Protein AF-A0A519KJC7-F1 (afdb_monomer_lite)

pLDDT: mean 77.26, std 17.62, range [37.91, 97.81]

Radius of gyration: 33.56 Å; chains: 1; bounding box: 103×57×46 Å

Structure (mmCIF, N/CA/C/O backbone):
data_AF-A0A519KJC7-F1
#
_entry.id   AF-A0A519KJC7-F1
#
loop_
_atom_site.group_PDB
_atom_site.id
_atom_site.type_symbol
_atom_site.label_atom_id
_atom_site.label_alt_id
_atom_site.label_comp_id
_atom_site.label_asym_id
_atom_site.label_entity_id
_atom_site.label_seq_id
_atom_site.pdbx_PDB_ins_code
_atom_site.Cartn_x
_atom_site.Cartn_y
_atom_site.Cartn_z
_atom_site.occupancy
_atom_site.B_iso_or_equiv
_atom_site.auth_seq_id
_atom_site.auth_comp_id
_atom_site.auth_asym_id
_atom_site.auth_atom_id
_atom_site.pdbx_PDB_model_num
ATOM 1 N N . MET A 1 1 ? 83.957 -39.789 18.275 1.00 37.91 1 MET A N 1
ATOM 2 C CA . MET A 1 1 ? 84.092 -38.312 18.358 1.00 37.91 1 MET A CA 1
ATOM 3 C C . MET A 1 1 ? 82.695 -37.743 18.674 1.00 37.91 1 MET A C 1
ATOM 5 O O . MET A 1 1 ? 81.746 -38.375 18.241 1.00 37.91 1 MET A O 1
ATOM 9 N N . LYS A 1 2 ? 82.451 -36.755 19.563 1.00 38.06 2 LYS A N 1
ATOM 10 C CA . LYS A 1 2 ? 82.896 -35.332 19.546 1.00 38.06 2 LYS A CA 1
ATOM 11 C C . LYS A 1 2 ? 82.553 -34.679 18.185 1.00 38.06 2 LYS A C 1
ATOM 13 O O . LYS A 1 2 ? 83.033 -35.200 17.196 1.00 38.06 2 LYS A O 1
ATOM 18 N N . ILE A 1 3 ? 81.802 -33.590 17.997 1.00 48.81 3 ILE A N 1
ATOM 19 C CA . ILE A 1 3 ? 80.981 -32.646 18.800 1.00 48.81 3 ILE A CA 1
ATOM 20 C C . ILE A 1 3 ? 79.909 -32.059 17.810 1.00 48.81 3 ILE A C 1
ATOM 22 O O . ILE A 1 3 ? 80.043 -32.314 16.619 1.00 48.81 3 ILE A O 1
ATOM 26 N N . ALA A 1 4 ? 78.845 -31.302 18.135 1.00 45.50 4 ALA A N 1
ATOM 27 C CA . ALA A 1 4 ? 78.382 -30.652 19.371 1.00 45.50 4 ALA A CA 1
ATOM 28 C C . ALA A 1 4 ? 76.841 -30.473 19.437 1.00 45.50 4 ALA A C 1
ATOM 30 O O . ALA A 1 4 ? 76.130 -30.575 18.445 1.00 45.50 4 ALA A O 1
ATOM 31 N N . SER A 1 5 ? 76.385 -30.123 20.643 1.00 49.16 5 SER A N 1
ATOM 32 C CA . SER A 1 5 ? 75.161 -29.395 21.008 1.00 49.16 5 SER A CA 1
ATOM 33 C C . SER A 1 5 ? 74.924 -28.089 20.227 1.00 49.16 5 SER A C 1
ATOM 35 O O . SER A 1 5 ? 75.864 -27.310 20.084 1.00 49.16 5 SER A O 1
ATOM 37 N N . TRP A 1 6 ? 73.663 -27.799 19.873 1.00 48.97 6 TRP A N 1
ATOM 38 C CA . TRP A 1 6 ? 73.088 -26.442 19.873 1.00 48.97 6 TRP A CA 1
ATOM 39 C C . TRP A 1 6 ? 71.674 -26.491 20.472 1.00 48.97 6 TRP A C 1
ATOM 41 O O . TRP A 1 6 ? 70.859 -27.330 20.092 1.00 48.97 6 TRP A O 1
ATOM 51 N N . LEU A 1 7 ? 71.398 -25.603 21.432 1.00 52.38 7 LEU A N 1
ATOM 52 C CA . LEU A 1 7 ? 70.093 -25.460 22.081 1.00 52.38 7 LEU A CA 1
ATOM 53 C C . LEU A 1 7 ? 69.170 -24.559 21.250 1.00 52.38 7 LEU A C 1
ATOM 55 O O . LEU A 1 7 ? 69.604 -23.508 20.786 1.00 52.38 7 LEU A O 1
ATOM 59 N N . ALA A 1 8 ? 67.875 -24.873 21.239 1.00 53.22 8 ALA A N 1
ATOM 60 C CA . ALA A 1 8 ? 66.814 -23.864 21.256 1.00 53.22 8 ALA A CA 1
ATOM 61 C C . ALA A 1 8 ? 65.557 -24.467 21.905 1.00 53.22 8 ALA A C 1
ATOM 63 O O . ALA A 1 8 ? 64.913 -25.349 21.341 1.00 53.22 8 ALA A O 1
ATOM 64 N N . ALA A 1 9 ? 65.225 -24.025 23.120 1.00 49.19 9 ALA A N 1
ATOM 65 C CA . ALA A 1 9 ? 64.047 -24.500 23.839 1.00 49.19 9 ALA A CA 1
ATOM 66 C C . ALA A 1 9 ? 62.777 -23.816 23.306 1.00 49.19 9 ALA A C 1
ATOM 68 O O . ALA A 1 9 ? 62.548 -22.635 23.561 1.00 49.19 9 ALA A O 1
ATOM 69 N N . GLY A 1 10 ? 61.931 -24.567 22.601 1.00 50.16 10 GLY A N 1
ATOM 70 C CA . GLY A 1 10 ? 60.595 -24.129 22.188 1.00 50.16 10 GLY A CA 1
ATOM 71 C C . GLY A 1 10 ? 59.566 -24.282 23.309 1.00 50.16 10 GLY A C 1
ATOM 72 O O . GLY A 1 10 ? 58.656 -25.099 23.192 1.00 50.16 10 GLY A O 1
ATOM 73 N N . LEU A 1 11 ? 59.714 -23.532 24.408 1.00 54.88 11 LEU A N 1
ATOM 74 C CA . LEU A 1 11 ? 58.712 -23.503 25.478 1.00 54.88 11 LEU A CA 1
ATOM 75 C C . LEU A 1 11 ? 57.507 -22.669 25.014 1.00 54.88 11 LEU A C 1
ATOM 77 O O . LEU A 1 11 ? 57.477 -21.452 25.183 1.00 54.88 11 LEU A O 1
ATOM 81 N N . LEU A 1 12 ? 56.534 -23.325 24.380 1.00 52.59 12 LEU A N 1
ATOM 82 C CA . LEU A 1 12 ? 55.351 -22.670 23.824 1.00 52.59 12 LEU A CA 1
ATOM 83 C C . LEU A 1 12 ? 54.397 -22.282 24.966 1.00 52.59 12 LEU A C 1
ATOM 85 O O . LEU A 1 12 ? 53.598 -23.087 25.441 1.00 52.59 12 LEU A O 1
ATOM 89 N N . VAL A 1 13 ? 54.553 -21.047 25.449 1.00 58.75 13 VAL A N 1
ATOM 90 C CA . VAL A 1 13 ? 53.787 -20.488 26.570 1.00 58.75 13 VAL A CA 1
ATOM 91 C C . VAL A 1 13 ? 52.301 -20.431 26.223 1.00 58.75 13 VAL A C 1
ATOM 93 O O . VAL A 1 13 ? 51.896 -19.857 25.214 1.00 58.75 13 VAL A O 1
ATOM 96 N N . LEU A 1 14 ? 51.489 -21.005 27.109 1.00 53.62 14 LEU A N 1
ATOM 97 C CA . LEU A 1 14 ? 50.034 -21.013 27.036 1.00 53.62 14 LEU A CA 1
ATOM 98 C C . LEU A 1 14 ? 49.483 -19.596 27.289 1.00 53.62 14 LEU A C 1
ATOM 100 O O . LEU A 1 14 ? 49.337 -19.171 28.435 1.00 53.62 14 LEU A O 1
ATOM 104 N N . SER A 1 15 ? 49.183 -18.853 26.224 1.00 51.84 15 SER A N 1
ATOM 105 C CA . SER A 1 15 ? 48.596 -17.513 26.316 1.00 51.84 15 SER A CA 1
ATOM 106 C C . SER A 1 15 ? 47.110 -17.577 26.694 1.00 51.84 15 SER A C 1
ATOM 108 O O . SER A 1 15 ? 46.241 -17.713 25.830 1.00 51.84 15 SER A O 1
ATOM 110 N N . ALA A 1 16 ? 46.806 -17.457 27.986 1.00 55.91 16 ALA A N 1
ATOM 111 C CA . ALA A 1 16 ? 45.445 -17.204 28.451 1.00 55.91 16 ALA A CA 1
ATOM 112 C C . ALA A 1 16 ? 44.998 -15.780 28.042 1.00 55.91 16 ALA A C 1
ATOM 114 O O . ALA A 1 16 ? 45.761 -14.832 28.250 1.00 55.91 16 ALA A O 1
ATOM 115 N N . PRO A 1 17 ? 43.779 -15.582 27.500 1.00 50.25 17 PRO A N 1
ATOM 116 C CA . PRO A 1 17 ? 43.273 -14.257 27.151 1.00 50.25 17 PRO A CA 1
ATOM 117 C C . PRO A 1 17 ? 42.800 -13.503 28.405 1.00 50.25 17 PRO A C 1
ATOM 119 O O . PRO A 1 17 ? 41.608 -13.407 28.693 1.00 50.25 17 PRO A O 1
ATOM 122 N N . ALA A 1 18 ? 43.743 -12.932 29.154 1.00 57.00 18 ALA A N 1
ATOM 123 C CA . ALA A 1 18 ? 43.465 -12.014 30.258 1.00 57.00 18 ALA A CA 1
ATOM 124 C C . ALA A 1 18 ? 43.106 -10.605 29.732 1.00 57.00 18 ALA A C 1
ATOM 126 O O . ALA A 1 18 ? 43.846 -9.649 29.947 1.00 57.00 18 ALA A O 1
ATOM 127 N N . ALA A 1 19 ? 41.998 -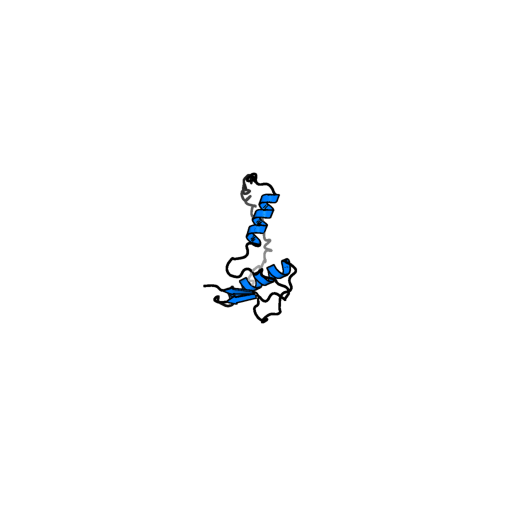10.489 28.988 1.00 49.66 19 ALA A N 1
ATOM 128 C CA . ALA A 1 19 ? 41.561 -9.229 28.369 1.00 49.66 19 ALA A CA 1
ATOM 129 C C . ALA A 1 19 ? 40.036 -9.134 28.121 1.00 49.66 19 ALA A C 1
ATOM 131 O O . ALA A 1 19 ? 39.604 -8.587 27.113 1.00 49.66 19 ALA A O 1
ATOM 132 N N . LEU A 1 20 ? 39.208 -9.636 29.046 1.00 51.12 20 LEU A N 1
ATOM 133 C CA . LEU A 1 20 ? 37.767 -9.325 29.112 1.00 51.12 20 LEU A CA 1
ATOM 134 C C . LEU A 1 20 ? 37.405 -8.720 30.475 1.00 51.12 20 LEU A C 1
ATOM 136 O O . LEU A 1 20 ? 36.520 -9.182 31.185 1.00 51.12 20 LEU A O 1
ATOM 140 N N . ALA A 1 21 ? 38.133 -7.661 30.823 1.00 50.34 21 ALA A N 1
ATOM 141 C CA . ALA A 1 21 ? 37.772 -6.702 31.861 1.00 50.34 21 ALA A CA 1
ATOM 142 C C . ALA A 1 21 ? 37.700 -5.302 31.229 1.00 50.34 21 ALA A C 1
ATOM 144 O O . ALA A 1 21 ? 38.340 -4.355 31.680 1.00 50.34 21 ALA A O 1
ATOM 145 N N . GLN A 1 22 ? 36.956 -5.195 30.124 1.00 51.31 22 GLN A N 1
ATOM 146 C CA . GLN A 1 22 ? 36.491 -3.899 29.648 1.00 51.31 22 GLN A CA 1
ATOM 147 C C . GLN A 1 22 ? 35.475 -3.417 30.680 1.00 51.31 22 GLN A C 1
ATOM 149 O O . GLN A 1 22 ? 34.465 -4.087 30.899 1.00 51.31 22 GLN A O 1
ATOM 154 N N . GLY A 1 23 ? 35.782 -2.313 31.361 1.00 51.91 23 GLY A N 1
ATOM 155 C CA . GLY A 1 23 ? 34.821 -1.681 32.252 1.00 51.91 23 GLY A CA 1
ATOM 156 C C . GLY A 1 23 ? 33.546 -1.389 31.471 1.00 51.91 23 GLY A C 1
ATOM 157 O O . GLY A 1 23 ? 33.614 -0.900 30.343 1.00 51.91 23 GLY A O 1
ATOM 158 N N . ALA A 1 24 ? 32.397 -1.713 32.057 1.00 55.16 24 ALA A N 1
ATOM 159 C CA . ALA A 1 24 ? 31.153 -1.143 31.586 1.00 55.16 24 ALA A CA 1
ATOM 160 C C . ALA A 1 24 ? 31.226 0.358 31.888 1.00 55.16 24 ALA A C 1
ATOM 162 O O . ALA A 1 24 ? 31.058 0.761 33.037 1.00 55.16 24 ALA A O 1
ATOM 163 N N . ASP A 1 25 ? 31.535 1.165 30.871 1.00 60.34 25 ASP A N 1
ATOM 164 C CA . ASP A 1 25 ? 31.151 2.571 30.888 1.00 60.34 25 ASP A CA 1
ATOM 165 C C . ASP A 1 25 ? 29.634 2.587 31.068 1.00 60.34 25 ASP A C 1
ATOM 167 O O . ASP A 1 25 ? 28.885 2.117 30.204 1.00 60.34 25 ASP A O 1
ATOM 171 N N . GLU A 1 26 ? 29.192 3.060 32.230 1.00 62.16 26 GLU A N 1
ATOM 172 C CA . GLU A 1 26 ? 27.781 3.254 32.521 1.00 62.16 26 GLU A CA 1
ATOM 173 C C . GLU A 1 26 ? 27.296 4.391 31.623 1.00 62.16 26 GLU A C 1
ATOM 175 O O . GLU A 1 26 ? 27.497 5.574 31.904 1.00 62.16 26 GLU A O 1
ATOM 180 N N . LEU A 1 27 ? 26.741 4.008 30.467 1.00 67.69 27 LEU A N 1
ATOM 181 C CA . LEU A 1 27 ? 26.115 4.933 29.535 1.00 67.69 27 LEU A CA 1
ATOM 182 C C . LEU A 1 27 ? 25.096 5.758 30.329 1.00 67.69 27 LEU A C 1
ATOM 184 O O . LEU A 1 27 ? 24.241 5.150 30.976 1.00 67.69 27 LEU A O 1
ATOM 188 N N . PRO A 1 28 ? 25.165 7.102 30.299 1.00 70.94 28 PRO A N 1
ATOM 189 C CA . PRO A 1 28 ? 24.242 7.922 31.066 1.00 70.94 28 PRO A CA 1
ATOM 190 C C . PRO A 1 28 ? 22.816 7.568 30.656 1.00 70.94 28 PRO A C 1
ATOM 192 O O . PRO A 1 28 ? 22.467 7.657 29.474 1.00 70.94 28 PRO A O 1
ATOM 195 N N . GLU A 1 29 ? 22.016 7.135 31.633 1.00 71.12 29 GLU A N 1
ATOM 196 C CA . GLU A 1 29 ? 20.610 6.809 31.424 1.00 71.12 29 GLU A CA 1
ATOM 197 C C . GLU A 1 29 ? 19.936 8.024 30.784 1.00 71.12 29 GLU A C 1
ATOM 199 O O . GLU A 1 29 ? 19.977 9.135 31.320 1.00 71.12 29 GLU A O 1
ATOM 204 N N . ALA A 1 30 ? 19.384 7.835 29.586 1.00 71.75 30 ALA A N 1
ATOM 205 C CA . ALA A 1 30 ? 18.747 8.923 28.869 1.00 71.75 30 ALA A CA 1
ATOM 206 C C . ALA A 1 30 ? 17.489 9.330 29.640 1.00 71.75 30 ALA A C 1
ATOM 208 O O . ALA A 1 30 ? 16.501 8.598 29.629 1.00 71.75 30 ALA A O 1
ATOM 209 N N . ASP A 1 31 ? 17.520 10.495 30.291 1.00 76.06 31 ASP A N 1
ATOM 210 C CA . ASP A 1 31 ? 16.321 11.111 30.853 1.00 76.06 31 ASP A CA 1
ATOM 211 C C . ASP A 1 31 ? 15.358 11.423 29.701 1.00 76.06 31 ASP A C 1
ATOM 213 O O . ASP A 1 31 ? 15.511 12.403 28.968 1.00 76.06 31 ASP A O 1
ATOM 217 N N . LEU A 1 32 ? 14.383 10.532 29.506 1.00 76.00 32 LEU A N 1
ATOM 218 C CA . LEU A 1 32 ? 13.368 10.644 28.459 1.00 76.00 32 LEU A CA 1
ATOM 219 C C . LEU A 1 32 ? 12.348 11.759 28.753 1.00 76.00 32 LEU A C 1
ATOM 221 O O . LEU A 1 32 ? 11.464 12.008 27.929 1.00 76.00 32 LEU A O 1
ATOM 225 N N . GLY A 1 33 ? 12.466 12.433 29.902 1.00 79.69 33 GLY A N 1
ATOM 226 C CA . GLY A 1 33 ? 11.545 13.457 30.358 1.00 79.69 33 GLY A CA 1
ATOM 227 C C . GLY A 1 33 ? 10.164 12.903 30.716 1.00 79.69 33 GLY A C 1
ATOM 228 O O . GLY A 1 33 ? 9.823 11.739 30.499 1.00 79.69 33 GLY A O 1
ATOM 229 N N . THR A 1 34 ? 9.316 13.766 31.274 1.00 84.50 34 THR A N 1
ATOM 230 C CA . THR A 1 34 ? 7.911 13.417 31.520 1.00 84.50 34 THR A CA 1
ATOM 231 C C . THR A 1 34 ? 7.082 13.676 30.264 1.00 84.50 34 THR A C 1
ATOM 233 O O . THR A 1 34 ? 6.866 14.827 29.882 1.00 84.50 34 THR A O 1
ATOM 236 N N . ILE A 1 35 ? 6.573 12.610 29.640 1.00 79.69 35 ILE A N 1
ATOM 237 C CA . ILE A 1 35 ? 5.614 12.707 28.531 1.00 79.69 35 ILE A CA 1
ATOM 238 C C . ILE A 1 35 ? 4.228 13.038 29.103 1.00 79.69 35 ILE A C 1
ATOM 240 O O . ILE A 1 35 ? 3.464 12.155 29.492 1.00 79.69 35 ILE A O 1
ATOM 244 N N . THR A 1 36 ? 3.892 14.326 29.150 1.00 79.88 36 THR A N 1
ATOM 245 C CA . THR A 1 36 ? 2.559 14.794 29.557 1.00 79.88 36 THR A CA 1
ATOM 246 C C . THR A 1 36 ? 1.591 14.727 28.378 1.00 79.88 36 THR A C 1
ATOM 248 O O . THR A 1 36 ? 1.648 15.555 27.471 1.00 79.88 36 THR A O 1
ATOM 251 N N . VAL A 1 37 ? 0.664 13.766 28.399 1.00 76.19 37 VAL A N 1
ATOM 252 C CA . VAL A 1 37 ? -0.417 13.674 27.404 1.00 76.19 37 VAL A CA 1
ATOM 253 C C . VAL A 1 37 ? -1.553 14.620 27.798 1.00 76.19 37 VAL A C 1
ATOM 255 O O . VAL A 1 37 ? -2.375 14.302 28.657 1.00 76.19 37 VAL A O 1
ATOM 258 N N . THR A 1 38 ? -1.612 15.795 27.172 1.00 80.50 38 THR A N 1
ATOM 259 C CA . THR A 1 38 ? -2.745 16.722 27.306 1.00 80.50 38 THR A CA 1
ATOM 260 C C . THR A 1 38 ? -3.843 16.371 26.306 1.00 80.50 38 THR A C 1
ATOM 262 O O . THR A 1 38 ? -3.605 16.399 25.100 1.00 80.50 38 THR A O 1
ATOM 265 N N . SER A 1 39 ? -5.056 16.095 26.791 1.00 75.69 39 SER A N 1
ATOM 266 C CA . SER A 1 39 ? -6.252 16.091 25.940 1.00 75.69 39 SER A CA 1
ATOM 267 C C . SER A 1 39 ? -6.565 17.519 25.479 1.00 75.69 39 SER A C 1
ATOM 269 O O . SER A 1 39 ? -6.428 18.466 26.253 1.00 75.69 39 SER A O 1
ATOM 271 N N . ASP A 1 40 ? -7.021 17.663 24.235 1.00 81.44 40 ASP A N 1
ATOM 272 C CA . ASP A 1 40 ? -7.544 18.917 23.676 1.00 81.44 40 ASP A CA 1
ATOM 273 C C . ASP A 1 40 ? -8.967 19.255 24.175 1.00 81.44 40 ASP A C 1
ATOM 275 O O . ASP A 1 40 ? -9.539 20.278 23.799 1.00 81.44 40 ASP A O 1
ATOM 279 N N . GLY A 1 41 ? -9.543 18.405 25.033 1.00 82.31 41 GLY A N 1
ATOM 280 C CA . GLY A 1 41 ? -10.878 18.570 25.597 1.00 82.31 41 GLY A CA 1
ATOM 281 C C . GLY A 1 41 ? -12.018 18.194 24.647 1.00 82.31 41 GLY A C 1
ATOM 282 O O . GLY A 1 41 ? -13.181 18.339 25.035 1.00 82.31 41 GLY A O 1
ATOM 283 N N . ARG A 1 42 ? -11.736 17.696 23.432 1.00 85.06 42 ARG A N 1
ATOM 284 C CA . ARG A 1 42 ? -12.787 17.154 22.557 1.00 85.06 42 ARG A CA 1
ATOM 285 C C . ARG A 1 42 ? -13.359 15.871 23.151 1.00 85.06 42 ARG A C 1
ATOM 287 O O . ARG A 1 42 ? -12.662 15.082 23.788 1.00 85.06 42 ARG A O 1
ATOM 294 N N . SER A 1 43 ? -14.654 15.650 22.924 1.00 86.31 43 SER A N 1
ATOM 295 C CA . SER A 1 43 ? -15.277 14.386 23.312 1.00 86.31 43 SER A CA 1
ATOM 296 C C . SER A 1 43 ? -14.712 13.249 22.458 1.00 86.31 43 SER A C 1
ATOM 298 O O . SER A 1 43 ? -14.491 13.434 21.262 1.00 86.31 43 SER A O 1
ATOM 300 N N . GLU A 1 44 ? -14.525 12.065 23.045 1.00 84.25 44 GLU A N 1
ATOM 301 C CA . GLU A 1 44 ? -14.072 10.862 22.327 1.00 84.25 44 GLU A CA 1
ATOM 302 C C . GLU A 1 44 ? -14.913 10.604 21.067 1.00 84.25 44 GLU A C 1
ATOM 304 O O . GLU A 1 44 ? -14.379 10.306 20.002 1.00 84.25 44 GLU A O 1
ATOM 309 N N . ARG A 1 45 ? -16.229 10.826 21.171 1.00 85.31 45 ARG A N 1
ATOM 310 C CA . ARG A 1 45 ? -17.164 10.714 20.052 1.00 85.31 45 ARG A CA 1
ATOM 311 C C . ARG A 1 45 ? -16.829 11.686 18.921 1.00 85.31 45 ARG A C 1
ATOM 313 O O . ARG A 1 45 ? -16.770 11.260 17.782 1.00 85.31 45 ARG A O 1
ATOM 320 N N . THR A 1 46 ? -16.532 12.947 19.239 1.00 88.25 46 THR A N 1
ATOM 321 C CA . THR A 1 46 ? -16.085 13.949 18.256 1.00 88.25 46 THR A CA 1
ATOM 322 C C . THR A 1 46 ? -14.790 13.516 17.575 1.00 88.25 46 THR A C 1
ATOM 324 O O . THR A 1 46 ? -14.697 13.610 16.362 1.00 88.25 46 THR A O 1
ATOM 327 N N . VAL A 1 47 ? -13.813 12.984 18.318 1.00 87.75 47 VAL A N 1
ATOM 328 C CA . VAL A 1 47 ? -12.545 12.507 17.732 1.00 87.75 47 VAL A CA 1
ATOM 329 C C . VAL A 1 47 ? -12.774 11.334 16.769 1.00 87.75 47 VAL A C 1
ATOM 331 O O . VAL A 1 47 ? -12.156 11.288 15.706 1.00 87.75 47 VAL A O 1
ATOM 334 N N . ILE A 1 48 ? -13.664 10.404 17.126 1.00 88.00 48 ILE A N 1
ATOM 335 C CA . ILE A 1 48 ? -14.051 9.274 16.270 1.00 88.00 48 ILE A CA 1
ATOM 336 C C . ILE A 1 48 ? -14.815 9.767 15.036 1.00 88.00 48 ILE A C 1
ATOM 338 O O . ILE A 1 48 ? -14.474 9.368 13.927 1.00 88.00 48 ILE A O 1
ATOM 342 N N . ASP A 1 49 ? -15.808 10.640 15.214 1.00 87.44 49 ASP A N 1
ATOM 343 C CA . ASP A 1 49 ? -16.628 11.184 14.129 1.00 87.44 49 ASP A CA 1
ATOM 344 C C . ASP A 1 49 ? -15.767 12.009 13.147 1.00 87.44 49 ASP A C 1
ATOM 346 O O . ASP A 1 49 ? -15.895 11.825 11.939 1.00 87.44 49 ASP A O 1
ATOM 350 N N . ASP A 1 50 ? -14.832 12.833 13.644 1.00 87.94 50 ASP A N 1
ATOM 351 C CA . ASP A 1 50 ? -13.855 13.590 12.841 1.00 87.94 50 ASP A CA 1
ATOM 352 C C . ASP A 1 50 ? -12.947 12.645 12.029 1.00 87.94 50 ASP A C 1
ATOM 354 O O . ASP A 1 50 ? -12.756 12.838 10.829 1.00 87.94 50 ASP A O 1
ATOM 358 N N . PHE A 1 51 ? -12.400 11.598 12.664 1.00 85.50 51 PHE A N 1
ATOM 359 C CA . PHE A 1 51 ? -11.537 10.616 11.996 1.00 85.50 51 PHE A CA 1
ATOM 360 C C . PHE A 1 51 ? -12.297 9.813 10.936 1.00 85.50 51 PHE A C 1
ATOM 362 O O . PHE A 1 51 ? -11.793 9.619 9.831 1.00 85.50 51 PHE A O 1
ATOM 369 N N . VAL A 1 52 ? -13.519 9.370 11.248 1.00 84.44 52 VAL A N 1
ATOM 370 C CA . VAL A 1 52 ? -14.392 8.691 10.284 1.00 84.44 52 VAL A CA 1
ATOM 371 C C . VAL A 1 52 ? -14.722 9.632 9.130 1.00 84.44 52 VAL A C 1
ATOM 373 O O . VAL A 1 52 ? -14.618 9.205 7.984 1.00 84.44 52 VAL A O 1
ATOM 376 N N . ALA A 1 53 ? -15.061 10.896 9.388 1.00 81.56 53 ALA A N 1
ATOM 377 C CA . ALA A 1 53 ? -15.340 11.881 8.344 1.00 81.56 53 ALA A CA 1
ATOM 378 C C . ALA A 1 53 ? -14.125 12.144 7.438 1.00 81.56 53 ALA A C 1
ATOM 380 O O . ALA A 1 53 ? -14.303 12.258 6.229 1.00 81.56 53 ALA A O 1
ATOM 381 N N . ASP A 1 54 ? -12.906 12.174 7.986 1.00 79.94 54 ASP A N 1
ATOM 382 C CA . ASP A 1 54 ? -11.662 12.314 7.219 1.00 79.94 54 ASP A CA 1
ATOM 383 C C . ASP A 1 54 ? -11.403 11.091 6.318 1.00 79.94 54 ASP A C 1
ATOM 385 O O . ASP A 1 54 ? -11.306 11.230 5.096 1.00 79.94 54 ASP A O 1
ATOM 389 N N . ILE A 1 55 ? -11.403 9.867 6.868 1.00 72.19 55 ILE A N 1
ATOM 390 C CA . ILE A 1 55 ? -11.116 8.650 6.076 1.00 72.19 55 ILE A CA 1
ATOM 391 C C . ILE A 1 55 ? -12.252 8.249 5.124 1.00 72.19 55 ILE A C 1
ATOM 393 O O . ILE A 1 55 ? -12.007 7.562 4.132 1.00 72.19 55 ILE A O 1
ATOM 397 N N . THR A 1 56 ? -13.493 8.646 5.423 1.00 67.75 56 THR A N 1
ATOM 398 C CA . THR A 1 56 ? -14.659 8.440 4.547 1.00 67.75 56 THR A CA 1
ATOM 399 C C . THR A 1 56 ? -14.964 9.656 3.681 1.00 67.75 56 THR A C 1
ATOM 401 O O . THR A 1 56 ? -15.944 9.616 2.933 1.00 67.75 56 THR A O 1
ATOM 404 N N . SER A 1 57 ? -14.135 10.711 3.729 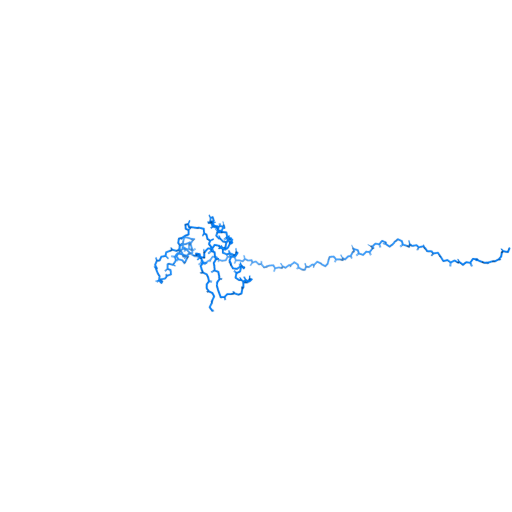1.00 66.88 57 SER A N 1
ATOM 405 C CA . SER A 1 57 ? -14.297 11.891 2.881 1.00 66.88 57 SER A CA 1
ATOM 406 C C . SER A 1 57 ? -14.250 11.462 1.416 1.00 66.88 57 SER A C 1
ATOM 408 O O . SER A 1 57 ? -13.208 11.124 0.842 1.00 66.88 57 SER A O 1
ATOM 410 N N . ILE A 1 58 ? -15.435 11.413 0.805 1.00 58.72 58 ILE A N 1
ATOM 411 C CA . ILE A 1 58 ? -15.587 10.998 -0.581 1.00 58.72 58 ILE A CA 1
ATOM 412 C C . ILE A 1 58 ? -14.874 12.053 -1.412 1.00 58.72 58 ILE A C 1
ATOM 414 O O . ILE A 1 58 ? -15.376 13.163 -1.578 1.00 58.72 58 ILE A O 1
ATOM 418 N N . HIS A 1 59 ? -13.686 11.709 -1.911 1.00 56.16 59 HIS A N 1
ATOM 419 C CA . HIS A 1 59 ? -12.885 12.620 -2.710 1.00 56.16 59 HIS A CA 1
ATOM 420 C C . HIS A 1 59 ? -13.740 13.082 -3.895 1.00 56.16 59 HIS A C 1
ATOM 422 O O . HIS A 1 59 ? -14.145 12.270 -4.734 1.00 56.16 59 HIS A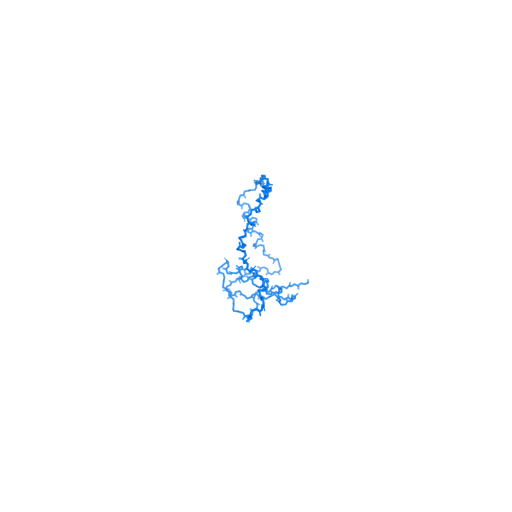 O 1
ATOM 428 N N . GLU A 1 60 ? -14.030 14.387 -3.942 1.00 54.31 60 GLU A N 1
ATOM 429 C CA . GLU A 1 60 ? -15.169 14.979 -4.672 1.00 54.31 60 GLU A CA 1
ATOM 430 C C . GLU A 1 60 ? -15.176 14.728 -6.188 1.00 54.31 60 GLU A C 1
ATOM 432 O O . GLU A 1 60 ? -16.134 15.054 -6.884 1.00 54.31 60 GLU A O 1
ATOM 437 N N . ARG A 1 61 ? -14.106 14.142 -6.728 1.00 55.31 61 ARG A N 1
ATOM 438 C CA . ARG A 1 61 ? -13.900 13.971 -8.161 1.00 55.31 61 ARG A CA 1
ATOM 439 C C . ARG A 1 61 ? -14.837 12.944 -8.812 1.00 55.31 61 ARG A C 1
ATOM 441 O O . ARG A 1 61 ? -15.095 13.107 -9.995 1.00 55.31 61 ARG A O 1
ATOM 448 N N . ASN A 1 62 ? -15.325 11.922 -8.088 1.00 56.66 62 ASN A N 1
ATOM 449 C CA . ASN A 1 62 ? -16.153 10.840 -8.671 1.00 56.66 62 ASN A CA 1
ATOM 450 C C . ASN A 1 62 ? -17.285 10.270 -7.784 1.00 56.66 62 ASN A C 1
ATOM 452 O O . ASN A 1 62 ? -18.053 9.442 -8.264 1.00 56.66 62 ASN A O 1
ATOM 456 N N . GLY A 1 63 ? -17.409 10.645 -6.505 1.00 56.78 63 GLY A N 1
ATOM 457 C CA . GLY A 1 63 ? -18.537 10.209 -5.658 1.00 56.78 63 GLY A CA 1
ATOM 458 C C . GLY A 1 63 ? -18.543 8.733 -5.207 1.00 56.78 63 GLY A C 1
ATOM 459 O O . GLY A 1 63 ? -19.399 8.348 -4.415 1.00 56.78 63 GLY A O 1
ATOM 460 N N . GLN A 1 64 ? -17.615 7.901 -5.690 1.00 58.41 64 GLN A N 1
ATOM 461 C CA . GLN A 1 64 ? -17.585 6.459 -5.438 1.00 58.41 64 GLN A CA 1
ATOM 462 C C . GLN A 1 64 ? -16.542 6.090 -4.374 1.00 58.41 64 GLN A C 1
ATOM 464 O O . GLN A 1 64 ? -15.371 6.449 -4.489 1.00 58.41 64 GLN A O 1
ATOM 469 N N . VAL A 1 65 ? -16.966 5.342 -3.353 1.00 63.97 65 VAL A N 1
ATOM 470 C CA . VAL A 1 65 ? -16.067 4.736 -2.359 1.00 63.97 65 VAL A CA 1
ATOM 471 C C . VAL A 1 65 ? -15.317 3.574 -3.011 1.00 63.97 65 VAL A C 1
ATOM 473 O O . VAL A 1 65 ? -15.918 2.775 -3.729 1.00 63.97 65 VAL A O 1
ATOM 476 N N . ALA A 1 66 ? -14.010 3.470 -2.763 1.00 66.88 66 ALA A N 1
ATOM 477 C CA . ALA A 1 66 ? -13.215 2.336 -3.220 1.00 66.88 66 ALA A CA 1
ATOM 478 C C . ALA A 1 66 ? -13.640 1.062 -2.470 1.00 66.88 66 ALA A C 1
ATOM 480 O O . ALA A 1 66 ? -13.358 0.903 -1.282 1.00 66.88 66 ALA A O 1
ATOM 481 N N . THR A 1 67 ? -14.326 0.161 -3.170 1.00 72.00 67 THR A N 1
ATOM 482 C CA . THR A 1 67 ? -14.729 -1.147 -2.648 1.00 72.00 67 THR A CA 1
ATOM 483 C C . THR A 1 67 ? -13.727 -2.194 -3.116 1.00 72.00 67 THR A C 1
ATOM 485 O O . THR A 1 67 ? -13.469 -2.303 -4.311 1.00 72.00 67 THR A O 1
ATOM 488 N N . PHE A 1 68 ? -13.169 -2.965 -2.183 1.00 74.88 68 PHE A N 1
ATOM 489 C CA . PHE A 1 68 ? -12.206 -4.030 -2.468 1.00 74.88 68 PHE A CA 1
ATOM 490 C C . PHE A 1 68 ? -12.831 -5.397 -2.165 1.00 74.88 68 PHE A C 1
ATOM 492 O O . PHE A 1 68 ? -12.613 -5.977 -1.102 1.00 74.88 68 PHE A O 1
ATOM 499 N N . ASP A 1 69 ? -13.666 -5.872 -3.085 1.00 71.81 69 ASP A N 1
ATOM 500 C CA . ASP A 1 69 ? -14.276 -7.208 -3.077 1.00 71.81 69 ASP A CA 1
ATOM 501 C C . ASP A 1 69 ? -13.367 -8.274 -3.720 1.00 71.81 69 ASP A C 1
ATOM 503 O O . ASP A 1 69 ? -13.366 -9.439 -3.310 1.00 71.81 69 ASP A O 1
ATOM 507 N N . GLU A 1 70 ? -12.547 -7.869 -4.689 1.00 79.94 70 GLU A N 1
ATOM 508 C CA . GLU A 1 70 ? -11.512 -8.695 -5.308 1.00 79.94 70 GLU A CA 1
ATOM 509 C C . GLU A 1 70 ? -10.194 -8.758 -4.504 1.00 79.94 70 GLU A C 1
ATOM 511 O O . GLU A 1 70 ? -10.000 -8.114 -3.472 1.00 79.94 70 GLU A O 1
ATOM 516 N N . ARG A 1 71 ? -9.237 -9.562 -4.991 1.00 92.50 71 ARG A N 1
ATOM 517 C CA . ARG A 1 71 ? -7.879 -9.602 -4.425 1.00 92.50 71 ARG A CA 1
ATOM 518 C C . ARG A 1 71 ? -7.138 -8.315 -4.782 1.00 92.50 71 ARG A C 1
ATOM 520 O O . ARG A 1 71 ? -7.136 -7.909 -5.940 1.00 92.50 71 ARG A O 1
ATOM 527 N N . ILE A 1 72 ? -6.428 -7.739 -3.822 1.00 94.06 72 ILE A N 1
ATOM 528 C CA . ILE A 1 72 ? -5.583 -6.565 -4.027 1.00 94.06 72 ILE A CA 1
ATOM 529 C C . ILE A 1 72 ? -4.370 -6.922 -4.892 1.00 94.06 72 ILE A C 1
ATOM 531 O O . ILE A 1 72 ? -3.592 -7.821 -4.560 1.00 94.06 72 ILE A O 1
ATOM 535 N N . CYS A 1 73 ? -4.194 -6.170 -5.974 1.00 94.31 73 CYS A N 1
ATOM 536 C CA . CYS A 1 73 ? -3.070 -6.227 -6.898 1.00 94.31 73 CYS A CA 1
ATOM 537 C C . CYS A 1 73 ? -2.462 -4.818 -7.023 1.00 94.31 73 CYS A C 1
ATOM 539 O O . CYS A 1 73 ? -2.944 -4.004 -7.816 1.00 94.31 73 CYS A O 1
ATOM 541 N N . PRO A 1 74 ? -1.434 -4.494 -6.212 1.00 94.81 74 PRO A N 1
ATOM 542 C CA . PRO A 1 74 ? -0.782 -3.189 -6.242 1.00 94.81 74 PRO A CA 1
ATOM 543 C C . PRO A 1 74 ? 0.053 -3.003 -7.512 1.00 94.81 74 P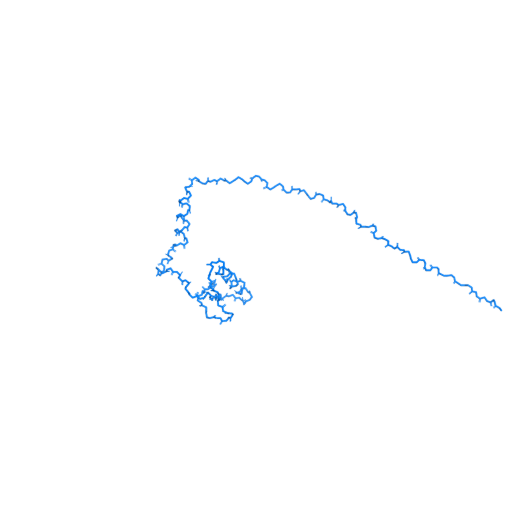RO A C 1
ATOM 545 O O . PRO A 1 74 ? 0.840 -3.878 -7.876 1.00 94.81 74 PRO A O 1
ATOM 548 N N . ALA A 1 75 ? -0.078 -1.840 -8.145 1.00 94.94 75 ALA A N 1
ATOM 549 C CA . ALA A 1 75 ? 0.719 -1.429 -9.292 1.00 94.94 75 ALA A CA 1
ATOM 550 C C . ALA A 1 75 ? 1.230 0.007 -9.106 1.00 94.94 75 ALA A C 1
ATOM 552 O O . ALA A 1 75 ? 0.521 0.989 -9.339 1.00 94.94 75 ALA A O 1
ATOM 553 N N . VAL A 1 76 ? 2.489 0.125 -8.690 1.00 96.50 76 VAL A N 1
ATOM 554 C CA . VAL A 1 76 ? 3.213 1.398 -8.609 1.00 96.50 76 VAL A CA 1
ATOM 555 C C . VAL A 1 76 ? 3.900 1.700 -9.939 1.00 96.50 76 VAL A C 1
ATOM 557 O O . VAL A 1 76 ? 4.674 0.881 -10.439 1.00 96.50 76 VAL A O 1
ATOM 560 N N . ILE A 1 77 ? 3.650 2.888 -10.492 1.00 95.56 77 ILE A N 1
ATOM 561 C CA . ILE A 1 77 ? 4.243 3.355 -11.754 1.00 95.56 77 ILE A CA 1
ATOM 562 C C . ILE A 1 77 ? 5.045 4.652 -11.570 1.00 95.56 77 ILE A C 1
ATOM 564 O O . ILE A 1 77 ? 4.867 5.380 -10.595 1.00 95.56 77 ILE A O 1
ATOM 568 N N . ASN A 1 78 ? 5.928 4.931 -12.536 1.00 96.19 78 ASN A N 1
ATOM 569 C CA . ASN A 1 78 ? 6.860 6.068 -12.545 1.00 96.19 78 ASN A CA 1
ATOM 570 C C . ASN A 1 78 ? 7.892 6.082 -11.390 1.00 96.19 78 ASN A C 1
ATOM 572 O O . ASN A 1 78 ? 8.383 7.130 -10.983 1.00 96.19 78 ASN A O 1
ATOM 576 N N . LEU A 1 79 ? 8.265 4.900 -10.887 1.00 96.88 79 LEU A N 1
ATOM 577 C CA . LEU A 1 79 ? 9.443 4.692 -10.036 1.00 96.88 79 LEU A CA 1
ATOM 578 C C . LEU A 1 79 ? 10.345 3.603 -10.633 1.00 96.88 79 LEU A C 1
ATOM 580 O O . LEU A 1 79 ? 9.848 2.737 -11.361 1.00 96.88 79 LEU A O 1
ATOM 584 N N . PRO A 1 80 ? 11.656 3.579 -10.314 1.00 97.44 80 PRO A N 1
ATOM 585 C CA . PRO A 1 80 ? 12.497 2.455 -10.695 1.00 97.44 80 PRO A CA 1
ATOM 586 C C . PRO A 1 80 ? 12.040 1.177 -9.958 1.00 97.44 80 PRO A C 1
ATOM 588 O O . PRO A 1 80 ? 11.503 1.264 -8.847 1.00 97.44 80 PRO A O 1
ATOM 591 N N . PRO A 1 81 ? 12.242 -0.026 -10.537 1.00 94.88 81 PRO A N 1
ATOM 592 C CA . PRO A 1 81 ? 11.565 -1.236 -10.066 1.00 94.88 81 PRO A CA 1
ATOM 593 C C . PRO A 1 81 ? 11.803 -1.576 -8.591 1.00 94.88 81 PRO A C 1
ATOM 595 O O . PRO A 1 81 ? 10.872 -1.989 -7.910 1.00 94.88 81 PRO A O 1
ATOM 598 N N . ALA A 1 82 ? 13.018 -1.369 -8.073 1.00 96.25 82 ALA A N 1
ATOM 599 C CA . ALA A 1 82 ? 13.347 -1.669 -6.679 1.00 96.25 82 ALA A CA 1
ATOM 600 C C . ALA A 1 82 ? 12.531 -0.820 -5.685 1.00 96.25 82 ALA A C 1
ATOM 602 O O . ALA A 1 82 ? 12.033 -1.340 -4.690 1.00 96.25 82 ALA A O 1
ATOM 603 N N . GLN A 1 83 ? 12.346 0.471 -5.972 1.00 97.81 83 GLN A N 1
ATOM 604 C CA . GLN A 1 83 ? 11.539 1.380 -5.158 1.00 97.81 83 GLN A CA 1
ATOM 605 C C . GLN A 1 83 ? 10.045 1.078 -5.311 1.00 97.81 83 GLN A C 1
ATOM 607 O O . GLN A 1 83 ? 9.320 1.073 -4.316 1.00 97.81 83 GLN A O 1
ATOM 612 N N . ALA A 1 84 ? 9.595 0.767 -6.532 1.00 96.12 84 ALA A N 1
ATOM 613 C CA . ALA A 1 84 ? 8.214 0.369 -6.789 1.00 96.12 84 ALA A CA 1
ATOM 614 C C . ALA A 1 84 ? 7.817 -0.881 -5.980 1.00 96.12 84 ALA A C 1
ATOM 616 O O . ALA A 1 84 ? 6.748 -0.886 -5.369 1.00 96.12 84 ALA A O 1
ATOM 617 N N . GLN A 1 85 ? 8.690 -1.898 -5.890 1.00 95.81 85 GLN A N 1
ATOM 618 C CA . GLN A 1 85 ? 8.396 -3.098 -5.095 1.00 95.81 85 GLN A CA 1
ATOM 619 C C . GLN A 1 85 ? 8.254 -2.814 -3.596 1.00 95.81 85 GLN A C 1
ATOM 621 O O . GLN A 1 85 ? 7.329 -3.334 -2.986 1.00 95.81 85 GLN A O 1
ATOM 626 N N . ILE A 1 86 ? 9.069 -1.929 -3.008 1.00 97.19 86 ILE A N 1
ATOM 627 C CA . ILE A 1 86 ? 8.931 -1.552 -1.584 1.00 97.19 86 ILE A CA 1
ATOM 628 C C . ILE A 1 86 ? 7.531 -0.979 -1.296 1.00 97.19 86 ILE A C 1
ATOM 630 O O . ILE A 1 86 ? 6.938 -1.260 -0.251 1.00 97.19 86 ILE A O 1
ATOM 634 N N . ILE A 1 87 ? 6.984 -0.185 -2.222 1.00 96.81 87 ILE A N 1
ATOM 635 C CA . ILE A 1 87 ? 5.638 0.381 -2.088 1.00 96.81 87 ILE A CA 1
ATOM 636 C C . ILE A 1 87 ? 4.560 -0.685 -2.354 1.00 96.81 87 ILE A C 1
ATOM 638 O O . ILE A 1 87 ? 3.617 -0.779 -1.568 1.00 96.81 87 ILE A O 1
ATOM 642 N N . ASN A 1 88 ? 4.720 -1.537 -3.376 1.00 95.94 88 ASN A N 1
ATOM 643 C CA . ASN A 1 88 ? 3.813 -2.665 -3.637 1.00 95.94 88 ASN A CA 1
ATOM 644 C C . ASN A 1 88 ? 3.712 -3.605 -2.419 1.00 95.94 88 ASN A C 1
ATOM 646 O O . ASN A 1 88 ? 2.607 -3.912 -1.972 1.00 95.94 88 ASN A O 1
ATOM 650 N N . ASP A 1 89 ? 4.848 -4.001 -1.836 1.00 96.00 89 ASP A N 1
ATOM 651 C CA . ASP A 1 89 ? 4.933 -4.866 -0.652 1.00 96.00 89 ASP A CA 1
ATOM 652 C C . ASP A 1 89 ? 4.273 -4.224 0.575 1.00 96.00 89 ASP A C 1
ATOM 654 O O . ASP A 1 89 ? 3.621 -4.904 1.373 1.00 96.00 89 ASP A O 1
ATOM 658 N N . ARG A 1 90 ? 4.401 -2.898 0.728 1.00 96.75 90 ARG A N 1
ATOM 659 C CA . ARG A 1 90 ? 3.734 -2.148 1.800 1.00 96.75 90 ARG A CA 1
ATOM 660 C C . ARG A 1 90 ? 2.213 -2.154 1.634 1.00 96.75 90 ARG A C 1
ATOM 662 O O . ARG A 1 90 ? 1.513 -2.354 2.626 1.00 96.75 90 ARG A O 1
ATOM 669 N N . ILE A 1 91 ? 1.705 -1.974 0.413 1.00 95.44 91 ILE A N 1
ATOM 670 C CA . ILE A 1 91 ? 0.264 -2.029 0.112 1.00 95.44 91 ILE A CA 1
ATOM 671 C C . ILE A 1 91 ? -0.263 -3.458 0.305 1.00 95.44 91 ILE A C 1
ATOM 673 O O . ILE A 1 91 ? -1.273 -3.650 0.978 1.00 95.44 91 ILE A O 1
ATOM 677 N N . ALA A 1 92 ? 0.453 -4.470 -0.193 1.00 95.12 92 ALA A N 1
ATOM 678 C CA . ALA A 1 92 ? 0.117 -5.879 0.009 1.00 95.12 92 ALA A CA 1
ATOM 679 C C . ALA A 1 92 ? 0.066 -6.251 1.503 1.00 95.12 92 ALA A C 1
ATOM 681 O O . ALA A 1 92 ? -0.881 -6.892 1.957 1.00 95.12 92 ALA A O 1
ATOM 682 N N . ARG A 1 93 ? 1.042 -5.796 2.300 1.00 96.62 93 ARG A N 1
ATOM 683 C CA . ARG A 1 93 ? 1.040 -5.980 3.759 1.00 96.62 93 ARG A CA 1
ATOM 684 C C . ARG A 1 93 ? -0.152 -5.295 4.428 1.00 96.62 93 ARG A C 1
ATOM 686 O O . ARG A 1 93 ? -0.751 -5.897 5.315 1.00 96.62 93 ARG A O 1
ATOM 693 N N . ALA A 1 94 ? -0.496 -4.071 4.026 1.00 95.31 94 ALA A N 1
ATOM 694 C CA . ALA A 1 94 ? -1.658 -3.364 4.563 1.00 95.31 94 ALA A CA 1
ATOM 695 C C . ALA A 1 94 ? -2.964 -4.119 4.255 1.00 95.31 94 ALA A C 1
ATOM 697 O O . ALA A 1 94 ? -3.745 -4.368 5.168 1.00 95.31 94 ALA A O 1
ATOM 698 N N . ALA A 1 95 ? -3.142 -4.584 3.014 1.00 93.50 95 ALA A N 1
ATOM 699 C CA . ALA A 1 95 ? -4.288 -5.397 2.609 1.00 93.50 95 ALA A CA 1
ATOM 700 C C . ALA A 1 95 ? -4.448 -6.660 3.477 1.00 93.50 95 ALA A C 1
ATOM 702 O O . ALA A 1 95 ? -5.534 -6.907 4.001 1.00 93.50 95 ALA A O 1
ATOM 703 N N . LEU A 1 96 ? -3.360 -7.409 3.705 1.00 94.50 96 LEU A N 1
ATOM 704 C CA . LEU A 1 96 ? -3.374 -8.598 4.571 1.00 94.50 96 LEU A CA 1
ATOM 705 C C . LEU A 1 96 ? -3.762 -8.271 6.023 1.00 94.50 96 LEU A C 1
ATOM 707 O O . LEU A 1 96 ? -4.511 -9.027 6.638 1.00 94.50 96 LEU A O 1
ATOM 711 N N . LEU A 1 97 ? -3.282 -7.148 6.571 1.00 95.38 97 LEU A N 1
ATOM 712 C CA . LEU A 1 97 ? -3.635 -6.700 7.927 1.00 95.38 97 LEU A CA 1
ATOM 713 C C . LEU A 1 97 ? -5.108 -6.273 8.042 1.00 95.38 97 LEU A C 1
ATOM 715 O O . LEU A 1 97 ? -5.703 -6.434 9.104 1.00 95.38 97 LEU A O 1
ATOM 719 N N . SER A 1 98 ? -5.709 -5.788 6.953 1.00 90.88 98 SER A N 1
ATOM 720 C CA . SER A 1 98 ? -7.140 -5.471 6.855 1.00 90.88 98 SER A CA 1
ATOM 721 C C . SER A 1 98 ? -8.029 -6.684 6.534 1.00 90.88 98 SER A C 1
ATOM 723 O O . SER A 1 98 ? -9.225 -6.515 6.309 1.00 90.88 98 SER A O 1
ATOM 725 N N . GLY A 1 99 ? -7.478 -7.904 6.488 1.00 91.94 99 GLY A N 1
ATOM 726 C CA . GLY A 1 99 ? -8.226 -9.126 6.161 1.00 91.94 99 GLY A CA 1
ATOM 727 C C . GLY A 1 99 ? -8.550 -9.303 4.671 1.00 91.94 99 GLY A C 1
ATOM 728 O O . GLY A 1 99 ? -9.280 -10.227 4.311 1.00 91.94 99 GLY A O 1
ATOM 729 N N . LEU A 1 100 ? -8.002 -8.453 3.797 1.00 92.25 100 LEU A N 1
ATOM 730 C CA . LEU A 1 100 ? -8.137 -8.580 2.348 1.00 92.25 100 LEU A CA 1
ATOM 731 C C . LEU A 1 100 ? -7.165 -9.635 1.804 1.00 92.25 100 LEU A C 1
ATOM 733 O O . LEU A 1 100 ? -6.097 -9.903 2.358 1.00 92.25 100 LEU A O 1
ATOM 737 N N . GLN A 1 101 ? -7.524 -10.226 0.667 1.00 94.06 101 GLN A N 1
ATOM 738 C CA . GLN A 1 101 ? -6.658 -11.157 -0.055 1.00 94.06 101 GLN A CA 1
ATOM 739 C C . GLN A 1 101 ? -5.736 -10.385 -1.003 1.00 94.06 101 GLN A C 1
ATOM 741 O O . GLN A 1 101 ? -6.165 -9.416 -1.619 1.00 94.06 101 GLN A O 1
ATOM 746 N N . VAL A 1 102 ? -4.499 -10.847 -1.185 1.00 95.19 102 VAL A N 1
ATOM 747 C CA . VAL A 1 102 ? -3.555 -10.293 -2.173 1.00 95.19 102 VAL A CA 1
ATOM 748 C C . VAL A 1 102 ? -3.446 -11.241 -3.371 1.00 95.19 102 VAL A C 1
ATOM 750 O O . VAL A 1 102 ? -3.582 -12.461 -3.231 1.00 95.19 102 VAL A O 1
ATOM 753 N N . GLY A 1 103 ? -3.257 -10.686 -4.568 1.00 93.25 103 GLY A N 1
ATOM 754 C CA . GLY A 1 103 ? -3.019 -11.457 -5.785 1.00 93.25 103 GLY A CA 1
ATOM 755 C C . GLY A 1 103 ? -1.655 -12.159 -5.817 1.00 93.25 103 GLY A C 1
ATOM 756 O O . GLY A 1 103 ? -0.811 -11.999 -4.938 1.00 93.25 103 GLY A O 1
ATOM 757 N N . ARG A 1 104 ? -1.425 -12.968 -6.858 1.00 91.06 104 ARG A N 1
ATOM 758 C CA . ARG A 1 104 ? -0.098 -13.558 -7.115 1.00 91.06 104 ARG A CA 1
ATOM 759 C C . ARG A 1 104 ? 0.824 -12.515 -7.766 1.00 91.06 104 ARG A C 1
ATOM 761 O O . ARG A 1 104 ? 0.308 -11.618 -8.433 1.00 91.06 104 ARG A O 1
ATOM 768 N N . PRO A 1 105 ? 2.160 -12.654 -7.667 1.00 86.81 105 PRO A N 1
ATOM 769 C CA . PRO A 1 105 ? 3.088 -11.821 -8.429 1.00 86.81 105 PRO A CA 1
ATOM 770 C C . PRO A 1 105 ? 2.725 -11.786 -9.921 1.00 86.81 105 PRO A C 1
ATOM 772 O O . PRO A 1 105 ? 2.475 -12.833 -10.520 1.00 86.81 105 PRO A O 1
ATOM 775 N N . GLY A 1 106 ? 2.686 -10.586 -10.505 1.00 85.94 106 GLY A N 1
ATOM 776 C CA . GLY A 1 106 ? 2.308 -10.379 -11.908 1.00 85.94 106 GLY A CA 1
ATOM 777 C C . GLY A 1 106 ? 0.801 -10.382 -12.200 1.00 85.94 106 GLY A C 1
ATOM 778 O O . GLY A 1 106 ? 0.431 -10.516 -13.363 1.00 85.94 106 GLY A O 1
ATOM 77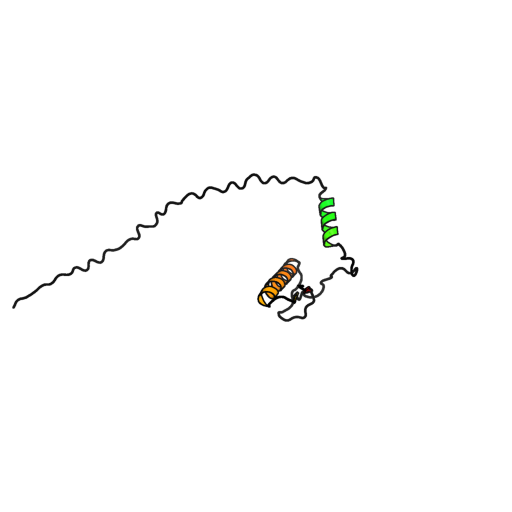9 N N . CYS A 1 107 ? -0.071 -10.256 -11.192 1.00 92.25 107 CYS A N 1
ATOM 780 C CA . CYS A 1 107 ? -1.492 -9.987 -11.432 1.00 92.25 107 CYS A CA 1
ATOM 781 C C . CYS A 1 107 ? -1.748 -8.569 -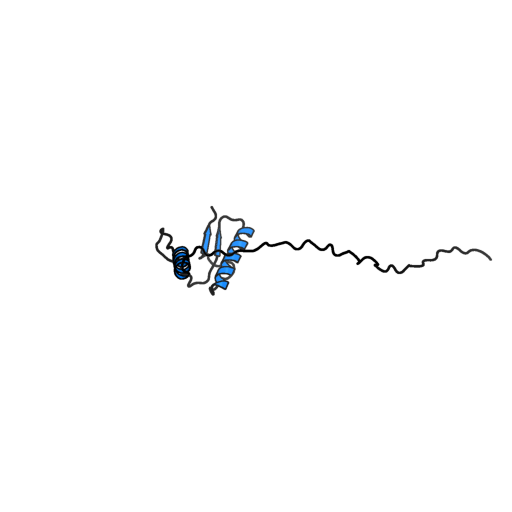11.977 1.00 92.25 107 CYS A C 1
ATOM 783 O O . CYS A 1 107 ? -0.913 -7.674 -11.848 1.00 92.25 107 CYS A O 1
ATOM 785 N N . GLU A 1 108 ? -2.914 -8.380 -12.598 1.00 92.25 108 GLU A N 1
ATOM 786 C CA . GLU A 1 108 ? -3.347 -7.101 -13.166 1.00 92.25 108 GLU A CA 1
ATOM 787 C C . GLU A 1 108 ? -3.663 -6.078 -12.063 1.00 92.25 108 GLU A C 1
ATOM 789 O O . GLU A 1 108 ? -4.313 -6.402 -11.072 1.00 92.25 108 GLU A O 1
ATOM 794 N N . GLY A 1 109 ? -3.157 -4.852 -12.211 1.00 91.50 109 GLY A N 1
ATOM 795 C CA . GLY A 1 109 ? -3.165 -3.849 -11.148 1.00 91.50 109 GLY A CA 1
ATOM 796 C C . GLY A 1 109 ? -4.522 -3.176 -10.943 1.00 91.50 109 GLY A C 1
ATOM 797 O O . GLY A 1 109 ? -4.897 -2.320 -11.740 1.00 91.50 109 GLY A O 1
ATOM 798 N N . ASN A 1 110 ? -5.207 -3.490 -9.839 1.00 90.31 110 ASN A N 1
ATOM 799 C CA . ASN A 1 110 ? -6.456 -2.833 -9.424 1.00 90.31 110 ASN A CA 1
ATOM 800 C C . ASN A 1 110 ? -6.260 -1.752 -8.340 1.00 90.31 110 ASN A C 1
ATOM 802 O O . ASN A 1 110 ? -7.178 -0.979 -8.074 1.00 90.31 110 ASN A O 1
ATOM 806 N N . VAL A 1 111 ? -5.057 -1.635 -7.762 1.00 91.25 111 VAL A N 1
ATOM 807 C CA . VAL A 1 111 ? -4.653 -0.504 -6.908 1.00 91.25 111 VAL A CA 1
ATOM 808 C C . VAL A 1 111 ? -3.458 0.196 -7.548 1.00 91.25 111 VAL A C 1
ATOM 810 O O . VAL A 1 111 ? -2.319 -0.255 -7.426 1.00 91.25 111 VAL A O 1
ATOM 813 N N . LEU A 1 112 ? -3.724 1.298 -8.249 1.00 91.81 112 LEU A N 1
ATOM 814 C CA . LEU A 1 112 ? -2.726 2.056 -9.004 1.00 91.81 112 LEU A CA 1
ATOM 815 C C . LEU A 1 112 ? -2.189 3.233 -8.185 1.00 91.81 112 LEU A C 1
ATOM 817 O O . LEU A 1 112 ? -2.954 4.089 -7.742 1.00 91.81 112 LEU A O 1
ATOM 821 N N . VAL A 1 113 ? -0.865 3.304 -8.032 1.00 92.88 113 VAL A N 1
ATOM 822 C CA . VAL A 1 113 ? -0.175 4.445 -7.410 1.00 92.88 113 VAL A CA 1
ATOM 823 C C . VAL A 1 113 ? 0.758 5.073 -8.436 1.00 92.88 113 VAL A C 1
ATOM 825 O O . VAL A 1 113 ? 1.707 4.445 -8.907 1.00 92.88 113 VAL A O 1
ATOM 828 N N . ILE A 1 114 ? 0.469 6.323 -8.788 1.00 94.38 114 ILE A N 1
ATOM 829 C CA . ILE A 1 114 ? 1.172 7.073 -9.828 1.00 94.38 114 ILE A CA 1
ATOM 830 C C . ILE A 1 114 ? 2.040 8.131 -9.155 1.00 94.38 114 ILE A C 1
ATOM 832 O O . ILE A 1 114 ? 1.518 9.042 -8.517 1.00 94.38 114 ILE A O 1
ATOM 836 N N . PHE A 1 115 ? 3.356 8.015 -9.308 1.00 94.31 115 PHE A N 1
ATOM 837 C CA . PHE A 1 115 ? 4.284 9.089 -8.959 1.00 94.31 115 PHE A CA 1
ATOM 838 C C . PHE A 1 115 ? 4.371 10.079 -10.132 1.00 94.31 115 PHE A C 1
ATOM 840 O O . PHE A 1 115 ? 4.289 9.673 -11.293 1.00 94.31 115 PHE A O 1
ATOM 847 N N . THR A 1 116 ? 4.515 11.373 -9.846 1.00 88.88 116 THR A N 1
ATOM 848 C CA . THR A 1 116 ? 4.518 12.466 -10.840 1.00 88.88 116 THR A CA 1
ATOM 849 C C . THR A 1 116 ? 5.732 13.357 -10.669 1.00 88.88 116 THR A C 1
ATOM 851 O O . THR A 1 116 ? 5.935 13.783 -9.509 1.00 88.88 116 THR A O 1
#

Secondary structure (DSSP, 8-state):
--------------------------PPP-----------S--HHHHHHHHHHHHT---TTT-------S-B-EEEESS-HHHHHHHHHHHHHHHHHTT--B--TT---SEEEE--

Sequence (116 aa):
MKIASWLAAGLLVLSAPAALAQGADELPEADLGTITVTSDGRSERTVIDDFVADITSIHERNGQVATFDERICPAVINLPPAQAQIINDRIARAALLSGLQVGRPGCEGNVLVIFT

Foldseek 3Di:
DDDDDDDDDPPPDDDDPPPPPPDPPPDPDPCPDDDDDDDPPDDPVVVVVVVCCVVVVQPPPPNDDDDPPDAADADEPPDDPVVRVVVRVVVCVVCVVVVGHHDDPPDDHPHYDYDD